Protein AF-A0A1J4JFB7-F1 (afdb_monomer_lite)

Secondary structure (DSSP, 8-state):
-HHHHHHHHHHHHHHHHHHHHHHHHHHB--TTHHHHHHHHHHHHHHHHTT--S-SEEEEEEEEE-TTS-EEEEEEEEEEEP-TT---TT-S-SEEEEEEEE-HHHHHHHHHHHHHHHHHHHHHHHHS-HHHHHHT--

Structure (mmCIF, N/CA/C/O backbone):
data_AF-A0A1J4JFB7-F1
#
_entry.id   AF-A0A1J4JFB7-F1
#
loop_
_atom_site.group_PDB
_atom_site.id
_atom_site.type_symbol
_atom_site.label_atom_id
_atom_site.label_alt_id
_atom_site.label_comp_id
_atom_site.label_asym_id
_atom_site.label_entity_id
_atom_site.label_seq_id
_atom_site.pdbx_PDB_ins_code
_atom_site.Cartn_x
_atom_site.Cartn_y
_atom_site.Cartn_z
_atom_site.occupancy
_atom_site.B_iso_or_equiv
_atom_site.auth_seq_id
_atom_site.auth_comp_id
_atom_site.auth_asym_id
_atom_site.auth_atom_id
_atom_site.pdbx_PDB_model_num
ATOM 1 N N . MET A 1 1 ? 25.199 -0.569 -35.879 1.00 47.50 1 MET A N 1
ATOM 2 C CA . MET A 1 1 ? 24.364 -1.615 -35.238 1.00 47.50 1 MET A CA 1
ATOM 3 C C . MET A 1 1 ? 23.831 -1.232 -33.850 1.00 47.50 1 MET A C 1
ATOM 5 O O . MET A 1 1 ? 23.011 -1.965 -33.319 1.00 47.50 1 MET A O 1
ATOM 9 N N . GLU A 1 2 ? 24.192 -0.082 -33.272 1.00 49.28 2 GLU A N 1
ATOM 10 C CA . GLU A 1 2 ? 23.709 0.344 -31.943 1.00 49.28 2 GLU A CA 1
ATOM 11 C C . GLU A 1 2 ? 22.257 0.880 -31.818 1.00 49.28 2 GLU A C 1
ATOM 13 O O . GLU A 1 2 ? 21.698 0.769 -30.723 1.00 49.28 2 GLU A O 1
ATOM 18 N N . PRO A 1 3 ? 21.575 1.429 -32.850 1.00 52.12 3 PRO A N 1
ATOM 19 C CA . PRO A 1 3 ? 20.267 2.067 -32.629 1.00 52.12 3 PRO A CA 1
ATOM 20 C C . PRO A 1 3 ? 19.099 1.076 -32.464 1.00 52.12 3 PRO A C 1
ATOM 22 O O . PRO A 1 3 ? 18.093 1.403 -31.835 1.00 52.12 3 PRO A O 1
ATOM 25 N N . LEU A 1 4 ? 19.226 -0.151 -32.982 1.00 44.19 4 LEU A N 1
ATOM 26 C CA . LEU A 1 4 ? 18.183 -1.186 -32.899 1.00 44.19 4 LEU A CA 1
ATOM 27 C C . LEU A 1 4 ? 18.070 -1.800 -31.494 1.00 44.19 4 LEU A C 1
ATOM 29 O O . LEU A 1 4 ? 16.965 -2.074 -31.025 1.00 44.19 4 LEU A O 1
ATOM 33 N N . VAL A 1 5 ? 19.197 -1.956 -30.792 1.00 48.53 5 VAL A N 1
ATOM 34 C CA . VAL A 1 5 ? 19.239 -2.551 -29.444 1.00 48.53 5 VAL A CA 1
ATOM 35 C C . VAL A 1 5 ? 18.669 -1.591 -28.393 1.00 48.53 5 VAL A C 1
ATOM 37 O O . VAL A 1 5 ? 17.898 -2.018 -27.529 1.00 48.53 5 VAL A O 1
ATOM 40 N N . LYS A 1 6 ? 18.952 -0.283 -28.515 1.00 46.47 6 L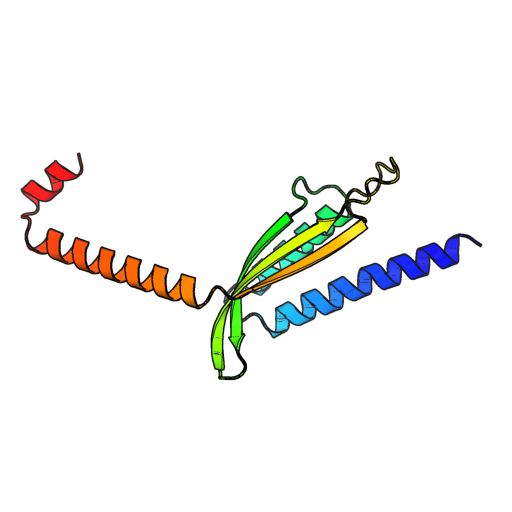YS A N 1
ATOM 41 C CA . LYS A 1 6 ? 18.358 0.761 -27.657 1.00 46.47 6 LYS A CA 1
ATOM 42 C C . LYS A 1 6 ? 16.829 0.801 -27.783 1.00 46.47 6 LYS A C 1
ATOM 44 O O . LYS A 1 6 ? 16.137 0.856 -26.769 1.00 46.47 6 LYS A O 1
ATOM 49 N N . ASN A 1 7 ? 16.301 0.672 -29.003 1.00 43.34 7 ASN A N 1
ATOM 50 C CA . ASN A 1 7 ? 14.858 0.679 -29.275 1.00 43.34 7 ASN A CA 1
ATOM 51 C C . ASN A 1 7 ? 14.116 -0.523 -28.656 1.00 43.34 7 ASN A C 1
ATOM 53 O O . ASN A 1 7 ? 12.994 -0.385 -28.164 1.00 43.34 7 ASN A O 1
ATOM 57 N N . LEU A 1 8 ? 14.743 -1.705 -28.638 1.00 41.88 8 LEU A N 1
ATOM 58 C CA . LEU A 1 8 ? 14.155 -2.902 -28.028 1.00 41.88 8 LEU A CA 1
ATOM 59 C C . LEU A 1 8 ? 14.102 -2.812 -26.494 1.00 41.88 8 LEU A C 1
ATOM 61 O O . LEU A 1 8 ? 13.100 -3.196 -25.890 1.00 41.88 8 LEU A O 1
ATOM 65 N N . HIS A 1 9 ? 15.158 -2.284 -25.867 1.00 46.28 9 HIS A N 1
ATOM 66 C CA . HIS A 1 9 ? 15.209 -2.079 -24.415 1.00 46.28 9 HIS A CA 1
ATOM 67 C C . HIS A 1 9 ? 14.188 -1.034 -23.947 1.00 46.28 9 HIS A C 1
ATOM 69 O O . HIS A 1 9 ? 13.483 -1.263 -22.964 1.00 46.28 9 HIS A O 1
ATOM 75 N N . GLN A 1 10 ? 14.033 0.067 -24.690 1.00 51.22 10 GLN A N 1
ATOM 76 C CA . GLN A 1 10 ? 13.023 1.089 -24.398 1.00 51.22 10 GLN A CA 1
ATOM 77 C C . GLN A 1 10 ? 11.591 0.545 -24.519 1.00 51.22 10 GLN A C 1
ATOM 79 O O . GLN A 1 10 ? 10.756 0.825 -23.659 1.00 51.22 10 GLN A O 1
ATOM 84 N N . LYS A 1 11 ? 11.309 -0.289 -25.533 1.00 48.03 11 LYS A N 1
ATOM 85 C CA . LYS A 1 11 ? 10.000 -0.948 -25.683 1.00 48.03 11 LYS A CA 1
ATOM 86 C C . LYS A 1 11 ? 9.685 -1.919 -24.542 1.00 48.03 11 LYS A C 1
ATOM 88 O O . LYS A 1 11 ? 8.549 -1.937 -24.077 1.00 48.03 11 LYS A O 1
ATOM 93 N N . LYS A 1 12 ? 10.664 -2.702 -24.069 1.00 45.88 12 LYS A N 1
ATOM 94 C CA . LYS A 1 12 ? 10.466 -3.653 -22.958 1.00 45.88 12 LYS A CA 1
ATOM 95 C C . LYS A 1 12 ? 10.264 -2.959 -21.608 1.00 45.88 12 LYS A C 1
ATOM 97 O O . LYS A 1 12 ? 9.378 -3.366 -20.865 1.00 45.88 12 LYS A O 1
ATOM 102 N N . LYS A 1 13 ? 11.024 -1.893 -21.320 1.00 50.84 13 LYS A N 1
ATOM 103 C CA . LYS A 1 13 ? 10.898 -1.110 -20.074 1.00 50.84 13 LYS A CA 1
ATOM 104 C C . LYS A 1 13 ? 9.494 -0.499 -19.935 1.00 50.84 13 LYS A C 1
ATOM 106 O O . LYS A 1 13 ? 8.870 -0.616 -18.889 1.00 50.84 13 LYS A O 1
ATOM 111 N N . LYS A 1 14 ? 8.957 0.032 -21.040 1.00 54.88 14 LYS A N 1
ATOM 112 C CA . LYS A 1 14 ? 7.615 0.635 -21.112 1.00 54.88 14 LYS A CA 1
ATOM 113 C C . LYS A 1 14 ? 6.468 -0.383 -20.995 1.00 54.88 14 LYS A C 1
ATOM 115 O O . LYS A 1 14 ? 5.376 -0.029 -20.571 1.00 54.88 14 LYS A O 1
ATOM 120 N N . PHE A 1 15 ? 6.697 -1.643 -21.371 1.00 48.00 15 PHE A N 1
ATOM 121 C CA . PHE A 1 15 ? 5.675 -2.698 -21.356 1.00 48.00 15 PHE A CA 1
ATOM 122 C C . PHE A 1 15 ? 5.313 -3.159 -19.936 1.00 48.00 15 PHE A C 1
ATOM 124 O O . PHE A 1 15 ? 4.150 -3.431 -19.653 1.00 48.00 15 PHE A O 1
ATOM 131 N N . TRP A 1 16 ? 6.294 -3.226 -19.031 1.00 54.62 16 TRP A N 1
ATOM 132 C CA . TRP A 1 16 ? 6.071 -3.725 -17.670 1.00 54.62 16 TRP A CA 1
ATOM 133 C C . TRP A 1 16 ? 5.318 -2.719 -16.791 1.00 54.62 16 TRP A C 1
ATOM 135 O O . TRP A 1 16 ? 4.395 -3.104 -16.079 1.00 54.62 16 TRP A O 1
ATOM 145 N N . GLU A 1 17 ? 5.638 -1.426 -16.912 1.00 59.19 17 GLU A N 1
ATOM 146 C CA . GLU A 1 17 ? 4.905 -0.354 -16.223 1.00 59.19 17 GLU A CA 1
ATOM 147 C C . GLU A 1 17 ? 3.429 -0.328 -16.610 1.00 59.19 17 GLU A C 1
ATOM 149 O O . GLU A 1 17 ? 2.569 -0.266 -15.737 1.00 59.19 17 GLU A O 1
ATOM 154 N N . ILE A 1 18 ? 3.127 -0.422 -17.909 1.00 67.12 18 ILE A N 1
ATOM 155 C CA . ILE A 1 18 ? 1.747 -0.380 -18.402 1.00 67.12 18 ILE A CA 1
ATOM 156 C C . ILE A 1 18 ? 0.947 -1.568 -17.855 1.00 67.12 18 ILE A C 1
ATOM 158 O O . ILE A 1 18 ? -0.184 -1.387 -17.410 1.00 67.12 18 ILE A O 1
ATOM 162 N N . ASN A 1 19 ? 1.540 -2.764 -17.819 1.00 75.75 19 ASN A N 1
ATOM 163 C CA . ASN A 1 19 ? 0.842 -3.964 -17.357 1.00 75.75 19 ASN A CA 1
ATOM 164 C C . ASN A 1 19 ? 0.656 -3.996 -15.837 1.00 75.75 19 ASN A C 1
ATOM 166 O O . ASN A 1 19 ? -0.418 -4.361 -15.365 1.00 75.75 19 ASN A O 1
ATOM 170 N N . PHE A 1 20 ? 1.669 -3.599 -15.067 1.00 81.44 20 PHE A N 1
ATOM 171 C CA . PHE A 1 20 ? 1.586 -3.609 -13.608 1.00 81.44 20 PHE A CA 1
ATOM 172 C C . PHE A 1 20 ? 0.662 -2.509 -13.073 1.00 81.44 20 PHE A C 1
ATOM 174 O O . PHE A 1 20 ? -0.193 -2.773 -12.230 1.00 81.44 20 PHE A O 1
ATOM 181 N N . ILE A 1 21 ? 0.765 -1.290 -13.609 1.00 85.12 21 ILE A N 1
ATOM 182 C CA . ILE A 1 21 ? -0.134 -0.193 -13.237 1.00 85.12 21 ILE A CA 1
ATOM 183 C C . ILE A 1 21 ? -1.577 -0.516 -13.635 1.00 85.12 21 ILE A C 1
ATOM 185 O O . ILE A 1 21 ? -2.489 -0.300 -12.839 1.00 85.12 21 ILE A O 1
ATOM 189 N N . SER A 1 22 ? -1.796 -1.089 -14.824 1.00 85.94 22 SER A N 1
ATOM 190 C CA . SER A 1 22 ? -3.133 -1.518 -15.249 1.00 85.94 22 SER A CA 1
ATOM 191 C C . SER A 1 22 ? -3.696 -2.627 -14.354 1.00 85.94 22 SER A C 1
ATOM 193 O O . SER A 1 22 ? -4.868 -2.575 -13.985 1.00 85.94 22 SER A O 1
ATOM 195 N N . PHE A 1 23 ? -2.868 -3.591 -13.941 1.00 86.19 23 PHE A N 1
ATOM 196 C CA . PHE A 1 23 ? -3.266 -4.604 -12.965 1.00 86.19 23 PHE A CA 1
ATOM 197 C C . PHE A 1 23 ? -3.732 -3.962 -11.651 1.00 86.19 23 PHE A C 1
ATOM 199 O O . PHE A 1 23 ? -4.837 -4.249 -11.192 1.00 86.19 23 PHE A O 1
ATOM 206 N N . LEU A 1 24 ? -2.952 -3.033 -11.089 1.00 87.06 24 LEU A N 1
ATOM 207 C CA . LEU A 1 24 ? -3.335 -2.329 -9.862 1.00 87.06 24 LEU A CA 1
ATOM 208 C C . LEU A 1 24 ? -4.627 -1.515 -10.039 1.00 87.06 24 LEU A C 1
ATOM 210 O O . LEU A 1 24 ? -5.493 -1.558 -9.173 1.00 87.06 24 LEU A O 1
ATOM 214 N N . GLN A 1 25 ? -4.831 -0.842 -11.175 1.00 87.88 25 GLN A N 1
ATOM 215 C CA . GLN A 1 25 ? -6.078 -0.101 -11.445 1.00 87.88 25 GLN A CA 1
ATOM 216 C C . GLN A 1 25 ? -7.338 -0.972 -11.363 1.00 87.88 25 GLN A C 1
ATOM 218 O O . GLN A 1 25 ? -8.400 -0.486 -10.949 1.00 87.88 25 GLN A O 1
ATOM 223 N N . ASN A 1 26 ?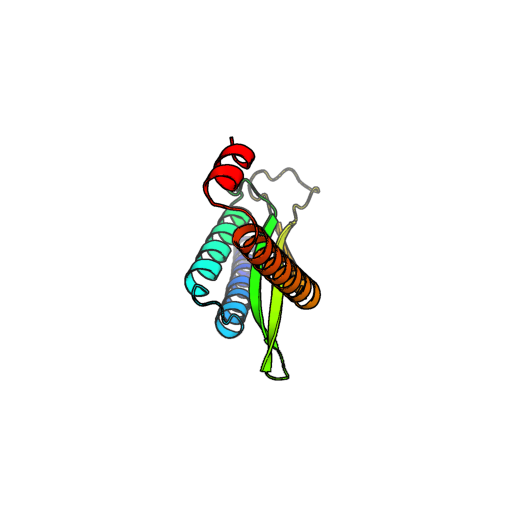 -7.208 -2.240 -11.757 1.00 87.44 26 ASN A N 1
ATOM 224 C CA . ASN A 1 26 ? -8.303 -3.202 -11.790 1.00 87.44 26 ASN A CA 1
ATOM 225 C C . ASN A 1 26 ? -8.535 -3.888 -10.441 1.00 87.44 26 ASN A C 1
ATOM 227 O O . ASN A 1 26 ? -9.671 -4.236 -10.135 1.00 87.44 26 ASN A O 1
ATOM 231 N N . VAL A 1 27 ? -7.475 -4.097 -9.657 1.00 87.25 27 VAL A N 1
ATOM 232 C CA . VAL A 1 27 ? -7.531 -4.901 -8.426 1.00 87.25 27 VAL A CA 1
ATOM 233 C C . VAL A 1 27 ? -7.723 -4.048 -7.169 1.00 87.25 27 VAL A C 1
ATOM 235 O O . VAL A 1 27 ? -8.352 -4.511 -6.218 1.00 87.25 27 VAL A O 1
ATOM 238 N N . LEU A 1 28 ? -7.226 -2.807 -7.158 1.00 90.31 28 LEU A N 1
ATOM 239 C CA . LEU A 1 28 ? -7.395 -1.904 -6.021 1.00 90.31 28 LEU A CA 1
ATOM 240 C C . LEU A 1 28 ? -8.849 -1.432 -5.898 1.00 90.31 28 LEU A C 1
ATOM 242 O O . LEU A 1 28 ? -9.458 -0.965 -6.870 1.00 90.31 28 LEU A O 1
ATOM 246 N N . ILE A 1 29 ? -9.372 -1.502 -4.675 1.00 92.31 29 ILE A N 1
ATOM 247 C CA . ILE A 1 29 ? -10.732 -1.058 -4.327 1.00 92.31 29 ILE A CA 1
ATOM 248 C C . ILE A 1 29 ? -10.746 0.214 -3.472 1.00 92.31 29 ILE A C 1
ATOM 250 O O . ILE A 1 29 ? -11.816 0.696 -3.103 1.00 92.31 29 ILE A O 1
ATOM 254 N N . ASP A 1 30 ? -9.574 0.785 -3.191 1.00 89.31 30 ASP A N 1
ATOM 255 C CA . ASP A 1 30 ? -9.425 2.047 -2.475 1.00 89.31 30 ASP A CA 1
ATOM 256 C C . ASP A 1 30 ? -10.224 3.178 -3.136 1.00 89.31 30 ASP A C 1
ATOM 258 O O . ASP A 1 30 ? -10.184 3.375 -4.357 1.00 89.31 30 ASP A O 1
ATOM 262 N N . LYS A 1 31 ? -10.898 3.986 -2.311 1.00 88.12 31 LYS A N 1
ATOM 263 C CA . LYS A 1 31 ? -11.655 5.161 -2.772 1.00 88.12 31 LYS A CA 1
ATOM 264 C C . LYS A 1 31 ? -10.781 6.113 -3.595 1.00 88.12 31 LYS A C 1
ATOM 266 O O . LYS A 1 31 ? -11.217 6.630 -4.622 1.00 88.12 31 LYS A O 1
ATOM 271 N N . ASP A 1 32 ? -9.527 6.268 -3.179 1.00 89.19 32 ASP A N 1
ATOM 272 C CA . ASP A 1 32 ? -8.555 7.172 -3.790 1.00 89.19 32 ASP A CA 1
ATOM 273 C C . ASP A 1 32 ? -7.568 6.440 -4.717 1.00 89.19 32 ASP A C 1
ATOM 275 O O . ASP A 1 32 ? -6.477 6.942 -4.994 1.00 89.19 32 ASP A O 1
ATOM 279 N N . LYS A 1 33 ? -7.939 5.263 -5.252 1.00 88.69 33 LYS A N 1
ATOM 280 C CA . LYS A 1 33 ? -7.041 4.429 -6.075 1.00 88.69 33 LYS A CA 1
ATOM 281 C C . LYS A 1 33 ? -6.353 5.184 -7.211 1.00 88.69 33 LYS A C 1
ATOM 283 O O . LYS A 1 33 ? -5.179 4.962 -7.482 1.00 88.69 33 LYS A O 1
ATOM 288 N N . ASN A 1 34 ? -7.052 6.117 -7.859 1.00 89.12 34 ASN A N 1
ATOM 289 C CA . ASN A 1 34 ? -6.486 6.894 -8.963 1.00 89.12 34 ASN A CA 1
ATOM 290 C C . ASN A 1 34 ? -5.330 7.787 -8.493 1.00 89.12 34 ASN A C 1
ATOM 292 O O . ASN A 1 34 ? -4.329 7.914 -9.193 1.00 89.12 34 ASN A O 1
ATOM 296 N N . TYR A 1 35 ? -5.455 8.370 -7.300 1.00 90.50 35 TYR A N 1
ATOM 297 C CA . TYR A 1 35 ? -4.410 9.181 -6.686 1.00 90.50 35 TYR A CA 1
ATOM 298 C C . TYR A 1 35 ? -3.216 8.319 -6.260 1.00 90.50 35 TYR A C 1
ATOM 300 O O . TYR A 1 35 ? -2.076 8.656 -6.580 1.00 90.50 35 TYR A O 1
ATOM 308 N N . ILE A 1 36 ? -3.476 7.167 -5.629 1.00 88.06 36 ILE A N 1
ATOM 309 C CA . ILE A 1 36 ? -2.443 6.190 -5.242 1.00 88.06 36 ILE A CA 1
ATOM 310 C C . ILE A 1 36 ? -1.621 5.773 -6.469 1.00 88.06 36 ILE A C 1
ATOM 312 O O . ILE A 1 36 ? -0.395 5.862 -6.475 1.00 88.06 36 ILE A O 1
ATOM 316 N N . ILE A 1 37 ? -2.302 5.396 -7.550 1.00 89.19 37 ILE A N 1
ATOM 317 C CA . ILE A 1 37 ? -1.674 4.919 -8.784 1.00 89.19 37 ILE A CA 1
ATOM 318 C C . ILE A 1 37 ? -0.918 6.033 -9.511 1.00 89.19 37 ILE A C 1
ATOM 320 O O . ILE A 1 37 ? 0.161 5.797 -10.064 1.00 89.19 37 ILE A O 1
ATOM 324 N N . HIS A 1 38 ? -1.453 7.254 -9.507 1.00 89.62 38 HIS A N 1
ATOM 325 C CA . HIS A 1 38 ? -0.766 8.410 -10.069 1.00 89.62 38 HIS A CA 1
ATOM 326 C C . HIS A 1 38 ? 0.548 8.694 -9.333 1.00 89.62 38 HIS A C 1
ATOM 328 O O . HIS A 1 38 ? 1.594 8.828 -9.971 1.00 89.62 38 HIS A O 1
ATOM 334 N N . ASN A 1 39 ? 0.515 8.702 -7.999 1.00 88.88 39 ASN A N 1
ATOM 335 C CA . ASN A 1 39 ? 1.706 8.897 -7.176 1.00 88.88 39 ASN A CA 1
ATOM 336 C C . ASN A 1 39 ? 2.731 7.784 -7.388 1.00 88.88 39 ASN A C 1
ATOM 338 O O . ASN A 1 39 ? 3.915 8.071 -7.559 1.00 88.88 39 ASN A O 1
ATOM 342 N N . LEU A 1 40 ? 2.274 6.533 -7.458 1.00 87.94 40 LEU A N 1
ATOM 343 C CA . LEU A 1 40 ? 3.124 5.388 -7.759 1.00 87.94 40 LEU A CA 1
ATOM 344 C C . LEU A 1 40 ? 3.833 5.554 -9.107 1.00 87.94 40 LEU A C 1
ATOM 346 O O . LEU A 1 40 ? 5.042 5.369 -9.207 1.00 87.94 40 LEU A O 1
ATOM 350 N N . SER A 1 41 ? 3.091 5.969 -10.136 1.00 87.19 41 SER A N 1
ATOM 351 C CA . SER A 1 41 ? 3.629 6.197 -11.481 1.00 87.19 41 SER A CA 1
ATOM 352 C C . SER A 1 41 ? 4.674 7.317 -11.496 1.00 87.19 41 SER A C 1
ATOM 354 O O . SER A 1 41 ? 5.707 7.195 -12.154 1.00 87.19 41 SER A O 1
ATOM 356 N N . ILE A 1 42 ? 4.431 8.402 -10.752 1.00 88.31 42 ILE A N 1
ATOM 357 C CA . ILE A 1 42 ? 5.395 9.497 -10.592 1.00 88.31 42 ILE A CA 1
ATOM 358 C C . ILE A 1 42 ? 6.668 8.999 -9.907 1.00 88.31 42 ILE A C 1
ATOM 360 O O . ILE A 1 42 ? 7.764 9.314 -10.367 1.00 88.31 42 ILE A O 1
ATOM 364 N N . GLU A 1 43 ? 6.547 8.235 -8.823 1.00 86.12 43 GLU A N 1
ATOM 365 C CA . GLU A 1 43 ? 7.706 7.747 -8.073 1.00 86.12 43 GLU A CA 1
ATOM 366 C C . GLU A 1 43 ? 8.522 6.732 -8.873 1.00 86.12 43 GLU A C 1
ATOM 368 O O . GLU A 1 43 ? 9.740 6.880 -8.951 1.00 86.12 43 GLU A O 1
ATOM 373 N N . ILE A 1 44 ? 7.881 5.781 -9.562 1.00 83.88 44 ILE A N 1
ATOM 374 C CA . ILE A 1 44 ? 8.582 4.864 -10.473 1.00 83.88 44 ILE A CA 1
ATOM 375 C C . ILE A 1 44 ? 9.338 5.663 -11.539 1.00 83.88 44 ILE A C 1
ATOM 377 O O . ILE A 1 44 ? 10.521 5.412 -11.767 1.00 83.88 44 ILE A O 1
ATOM 381 N N . LYS A 1 45 ? 8.702 6.672 -12.147 1.00 84.25 45 LYS A N 1
ATOM 382 C CA . LYS A 1 45 ? 9.353 7.515 -13.154 1.00 84.25 45 LYS A CA 1
ATOM 383 C C . LYS A 1 45 ? 10.565 8.255 -12.583 1.00 84.25 45 LYS A C 1
ATOM 385 O O . LYS A 1 45 ? 11.638 8.201 -13.171 1.00 84.25 45 LYS A O 1
ATOM 390 N N . LYS A 1 46 ? 10.440 8.872 -11.403 1.00 84.88 46 LYS A N 1
ATOM 391 C CA . LYS A 1 46 ? 11.574 9.521 -10.721 1.00 84.88 46 LYS A CA 1
ATOM 392 C C . LYS A 1 46 ? 12.696 8.532 -10.399 1.00 84.88 46 LYS A C 1
ATOM 394 O O . LYS A 1 46 ? 13.865 8.895 -10.483 1.00 84.88 46 LYS A O 1
ATOM 399 N N . MET A 1 47 ? 12.368 7.299 -10.007 1.00 81.88 47 MET A N 1
ATOM 400 C CA . MET A 1 47 ? 13.363 6.251 -9.751 1.00 81.88 47 MET A CA 1
ATOM 401 C C . MET A 1 47 ? 14.090 5.851 -11.037 1.00 81.88 47 MET A C 1
ATOM 403 O O . MET A 1 47 ? 15.308 5.688 -11.022 1.00 81.88 47 MET A O 1
ATOM 407 N N . GLN A 1 48 ? 13.367 5.741 -12.154 1.00 78.62 48 GLN A N 1
ATOM 408 C CA . GLN A 1 48 ? 13.949 5.449 -13.464 1.00 78.62 48 GLN A CA 1
ATOM 409 C C . GLN A 1 48 ? 14.838 6.569 -13.983 1.00 78.62 48 GLN A C 1
ATOM 411 O O . GLN A 1 48 ? 15.899 6.271 -14.519 1.00 78.62 48 GLN A O 1
ATOM 416 N N . ASP A 1 49 ? 14.401 7.816 -13.819 1.00 79.25 49 ASP A N 1
ATOM 417 C CA . ASP A 1 49 ? 15.121 9.011 -14.259 1.00 79.25 49 ASP A CA 1
ATOM 418 C C . ASP A 1 49 ? 16.272 9.370 -13.294 1.00 79.25 49 ASP A C 1
ATOM 420 O O . ASP A 1 49 ? 17.021 10.314 -13.530 1.00 79.25 49 ASP A O 1
ATOM 424 N N . GLY A 1 50 ? 16.413 8.637 -12.181 1.00 74.31 50 GLY A N 1
ATOM 425 C CA . GLY A 1 50 ? 17.434 8.871 -11.158 1.00 74.31 50 GLY A CA 1
ATOM 426 C C . GLY A 1 50 ? 17.228 10.142 -10.330 1.00 74.31 50 GLY A C 1
ATOM 427 O O . GLY A 1 50 ? 18.098 10.505 -9.546 1.00 74.31 50 GLY A O 1
ATOM 428 N N . THR A 1 51 ? 16.080 10.807 -10.467 1.00 79.31 51 THR A N 1
ATOM 429 C CA . THR A 1 51 ? 15.728 12.033 -9.734 1.00 79.31 51 THR A CA 1
ATOM 430 C C . THR A 1 51 ? 15.035 11.751 -8.402 1.00 79.31 51 THR A C 1
ATOM 432 O O . THR A 1 51 ? 14.688 12.681 -7.675 1.00 79.31 51 THR A O 1
ATOM 435 N N . SER A 1 52 ? 14.746 10.484 -8.095 1.00 78.12 52 SER A N 1
ATOM 436 C CA . SER A 1 52 ? 14.174 10.109 -6.807 1.00 78.12 52 SER A CA 1
ATOM 437 C C . SER A 1 52 ? 15.244 10.085 -5.720 1.00 78.12 52 SER A C 1
ATOM 439 O O . SER A 1 52 ? 16.244 9.379 -5.829 1.00 78.12 52 SER A O 1
ATOM 441 N N . ASN A 1 53 ? 14.964 10.760 -4.606 1.00 71.81 53 ASN A N 1
ATOM 442 C CA . ASN A 1 53 ? 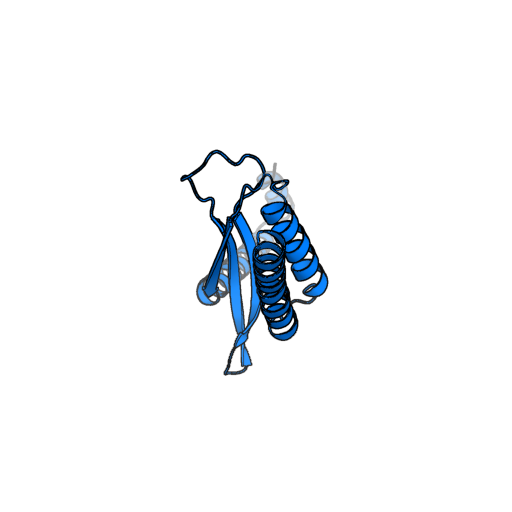15.764 10.656 -3.383 1.00 71.81 53 ASN A CA 1
ATOM 443 C C . ASN A 1 53 ? 15.523 9.329 -2.638 1.00 71.81 53 ASN A C 1
ATOM 445 O O . ASN A 1 53 ? 16.182 9.047 -1.640 1.00 71.81 53 ASN A O 1
ATOM 449 N N . LYS A 1 54 ? 14.549 8.528 -3.089 1.00 77.12 54 LYS A N 1
ATOM 450 C CA . LYS A 1 54 ? 14.155 7.254 -2.488 1.00 77.12 54 LYS A CA 1
ATOM 451 C C . LYS A 1 54 ? 14.241 6.147 -3.526 1.00 77.12 54 LYS A C 1
ATOM 453 O O . LYS A 1 54 ? 13.666 6.240 -4.605 1.00 77.12 54 LYS A O 1
ATOM 458 N N . ILE A 1 55 ? 14.923 5.072 -3.164 1.00 79.06 55 ILE A N 1
ATOM 459 C CA . ILE A 1 55 ? 15.025 3.864 -3.990 1.00 79.06 55 ILE A CA 1
ATOM 460 C C . ILE A 1 55 ? 13.844 2.915 -3.711 1.00 79.06 55 ILE A C 1
ATOM 462 O O . ILE A 1 55 ? 13.543 2.036 -4.507 1.00 79.06 55 ILE A O 1
ATOM 466 N N . LYS A 1 56 ? 13.129 3.135 -2.604 1.00 86.62 56 LYS A N 1
ATOM 467 C CA . LYS A 1 56 ? 12.002 2.325 -2.152 1.00 86.62 56 LYS A CA 1
ATOM 468 C C . LYS A 1 56 ? 10.753 3.186 -1.987 1.00 86.62 56 LYS A C 1
ATOM 470 O O . LYS A 1 56 ? 10.818 4.269 -1.401 1.00 86.62 56 LYS A O 1
ATOM 475 N N . HIS A 1 57 ? 9.624 2.691 -2.476 1.00 88.19 57 HIS A N 1
ATOM 476 C CA . HIS A 1 57 ? 8.298 3.265 -2.286 1.00 88.19 57 HIS A CA 1
ATOM 477 C C . HIS A 1 57 ? 7.397 2.225 -1.625 1.00 88.19 57 HIS A C 1
ATOM 479 O O . HIS A 1 57 ? 7.374 1.073 -2.049 1.00 88.19 57 HIS A O 1
ATOM 485 N N . LEU A 1 58 ? 6.683 2.634 -0.580 1.00 90.44 58 LEU A N 1
ATOM 486 C CA . LEU A 1 58 ? 5.776 1.796 0.197 1.00 90.44 58 LEU A CA 1
ATOM 487 C C . LEU A 1 58 ? 4.382 2.412 0.127 1.00 90.44 58 LEU A C 1
ATOM 489 O O . LEU A 1 58 ? 4.241 3.613 0.358 1.00 90.44 58 LEU A O 1
ATOM 493 N N . MET A 1 59 ? 3.374 1.589 -0.133 1.00 90.25 59 MET A N 1
ATOM 494 C CA . MET A 1 59 ? 1.972 1.973 -0.028 1.00 90.25 59 MET A CA 1
ATOM 495 C C . MET A 1 59 ? 1.159 0.848 0.608 1.00 90.25 59 MET A C 1
ATOM 497 O O . MET A 1 59 ? 1.430 -0.326 0.364 1.00 90.25 59 MET A O 1
ATOM 501 N N . ALA A 1 60 ? 0.166 1.213 1.412 1.00 91.19 60 ALA A N 1
ATOM 502 C CA . ALA A 1 60 ? -0.877 0.301 1.860 1.00 91.19 60 ALA A CA 1
ATOM 503 C C . ALA A 1 60 ? -2.094 0.463 0.942 1.00 91.19 60 ALA A C 1
ATOM 505 O O . ALA A 1 60 ? -2.361 1.569 0.469 1.00 91.19 60 ALA A O 1
ATOM 506 N N . SER A 1 61 ? -2.793 -0.631 0.667 1.00 92.25 61 SER A N 1
ATOM 507 C CA . SER A 1 61 ? -3.975 -0.641 -0.193 1.00 92.25 61 SER A CA 1
ATOM 508 C C . SER A 1 61 ? -4.901 -1.783 0.197 1.00 92.25 61 SER A C 1
ATOM 510 O O . SER A 1 61 ? -4.487 -2.727 0.874 1.00 92.25 61 SER A O 1
ATOM 512 N N . THR A 1 62 ? -6.131 -1.746 -0.299 1.00 92.31 62 THR A N 1
ATOM 513 C CA . THR A 1 62 ? -7.086 -2.839 -0.121 1.00 92.31 62 THR A CA 1
ATOM 514 C C . THR A 1 62 ? -7.425 -3.467 -1.467 1.00 92.31 62 THR A C 1
ATOM 516 O O . THR A 1 62 ? -7.609 -2.781 -2.478 1.00 92.31 62 THR A O 1
ATOM 519 N N . ILE A 1 63 ? -7.525 -4.795 -1.482 1.00 92.19 63 ILE A N 1
ATOM 520 C CA . ILE A 1 63 ? -7.944 -5.576 -2.648 1.00 92.19 63 ILE A CA 1
ATOM 521 C C . ILE A 1 63 ? -9.079 -6.525 -2.277 1.00 92.19 63 ILE A C 1
ATOM 523 O O . ILE A 1 63 ? -9.252 -6.893 -1.114 1.00 92.19 63 ILE A O 1
ATOM 527 N N . LEU A 1 64 ? -9.847 -6.944 -3.281 1.00 88.81 64 LEU A N 1
ATOM 528 C CA . LEU A 1 64 ? -10.865 -7.973 -3.109 1.00 88.81 64 LEU A CA 1
ATOM 529 C C . LEU A 1 64 ? -10.257 -9.357 -3.374 1.00 88.81 64 LEU A C 1
ATOM 531 O O . LEU A 1 64 ? -9.832 -9.652 -4.491 1.00 88.81 64 LEU A O 1
ATOM 535 N N . GLY A 1 65 ? -10.217 -10.203 -2.346 1.00 79.94 65 GLY A N 1
ATOM 536 C CA . GLY A 1 65 ? -9.751 -11.583 -2.449 1.00 79.94 65 GLY A CA 1
ATOM 537 C C . GLY A 1 65 ? -10.732 -12.497 -3.195 1.00 79.94 65 GLY A C 1
ATOM 538 O O . GLY A 1 65 ? -11.888 -12.151 -3.444 1.00 79.94 65 GLY A O 1
ATOM 539 N N . THR A 1 66 ? -10.292 -13.719 -3.506 1.00 79.00 66 THR A N 1
ATOM 540 C CA . THR A 1 66 ? -11.058 -14.717 -4.286 1.00 79.00 66 THR A CA 1
ATOM 541 C C . THR A 1 66 ? -12.396 -15.116 -3.660 1.00 79.00 66 THR A C 1
ATOM 543 O O . THR A 1 66 ? -13.317 -15.500 -4.375 1.00 79.00 66 THR A O 1
ATOM 546 N N . ASN A 1 67 ? -12.536 -14.962 -2.343 1.00 83.31 67 ASN A N 1
ATOM 547 C CA . ASN A 1 67 ? -13.765 -15.248 -1.603 1.00 83.31 67 ASN A CA 1
ATOM 548 C C . ASN A 1 67 ? -14.573 -13.981 -1.278 1.00 83.31 67 ASN A C 1
ATOM 550 O O . ASN A 1 67 ? -15.310 -13.976 -0.298 1.00 83.31 67 ASN A O 1
ATOM 554 N N . SER A 1 68 ? -14.396 -12.889 -2.029 1.00 82.44 68 SER A N 1
ATOM 555 C CA . SER A 1 68 ? -14.992 -11.572 -1.731 1.00 82.44 68 SER A CA 1
ATOM 556 C C . SER A 1 68 ? -14.632 -11.009 -0.348 1.00 82.44 68 SER A C 1
ATOM 558 O O . SER A 1 68 ? -15.309 -10.119 0.159 1.00 82.44 68 SER A O 1
ATOM 560 N N . HIS A 1 69 ? -13.564 -11.520 0.267 1.00 86.62 69 HIS A N 1
ATOM 561 C CA . HIS A 1 69 ? -13.040 -10.978 1.513 1.00 86.62 69 HIS A CA 1
ATOM 562 C C . HIS A 1 69 ? -12.110 -9.811 1.199 1.00 86.62 69 HIS A C 1
ATOM 564 O O . HIS A 1 69 ? -11.335 -9.869 0.241 1.00 86.62 69 HIS A O 1
ATOM 570 N N . LEU A 1 70 ? -12.202 -8.757 2.006 1.00 89.50 70 LEU A N 1
ATOM 571 C CA . LEU A 1 70 ? -11.275 -7.636 1.941 1.00 89.50 70 LEU A CA 1
ATOM 572 C C . LEU A 1 70 ? -9.904 -8.112 2.413 1.00 89.50 70 LEU A C 1
ATOM 574 O O . LEU A 1 70 ? -9.786 -8.691 3.491 1.00 89.50 70 LEU A O 1
ATOM 578 N N . MET A 1 71 ? -8.892 -7.874 1.589 1.00 92.44 71 MET A N 1
ATOM 579 C CA . MET A 1 71 ? -7.502 -8.092 1.950 1.00 92.44 71 MET A CA 1
ATOM 580 C C . MET A 1 71 ? -6.795 -6.752 2.037 1.00 92.44 71 MET A C 1
ATOM 582 O O . MET A 1 71 ? -6.875 -5.939 1.112 1.00 92.44 71 MET A O 1
ATOM 586 N N . TYR A 1 72 ? -6.060 -6.558 3.120 1.00 92.62 72 TYR A N 1
ATOM 587 C CA . TYR A 1 72 ? -5.222 -5.388 3.324 1.00 92.62 72 TYR A CA 1
ATOM 588 C C . TYR A 1 72 ? -3.810 -5.762 2.926 1.00 92.62 72 TYR A C 1
ATOM 590 O O . TYR A 1 72 ? -3.241 -6.710 3.457 1.00 92.62 72 TYR A O 1
ATOM 598 N N . ILE A 1 73 ? -3.262 -5.055 1.946 1.00 92.50 73 ILE A N 1
ATOM 599 C CA . ILE A 1 73 ? -1.948 -5.356 1.399 1.00 92.50 73 ILE A CA 1
ATOM 600 C C . ILE A 1 73 ? -0.997 -4.188 1.605 1.00 92.50 73 ILE A C 1
ATOM 602 O O . ILE A 1 73 ? -1.352 -3.021 1.440 1.00 92.50 73 ILE A O 1
ATOM 606 N N . SER A 1 74 ? 0.253 -4.527 1.882 1.00 93.56 74 SER A N 1
ATOM 607 C CA . SER A 1 74 ? 1.378 -3.615 1.763 1.00 93.56 74 SER A CA 1
ATOM 608 C C . SER A 1 74 ? 2.129 -3.921 0.482 1.00 93.56 74 SER A C 1
ATOM 610 O O . SER A 1 74 ? 2.567 -5.049 0.245 1.00 93.56 74 SER A O 1
ATOM 612 N N . LEU A 1 75 ? 2.261 -2.905 -0.361 1.00 91.50 75 LEU A N 1
ATOM 613 C CA . LEU A 1 75 ? 2.977 -2.972 -1.618 1.00 91.50 75 LEU A CA 1
ATOM 614 C C . LEU A 1 75 ? 4.243 -2.133 -1.517 1.00 91.50 75 LEU A C 1
ATOM 616 O O . LEU A 1 75 ? 4.213 -0.926 -1.278 1.00 91.50 75 LEU A O 1
ATOM 620 N N . THR A 1 76 ? 5.372 -2.792 -1.729 1.00 91.31 76 THR A N 1
ATOM 621 C CA . THR A 1 76 ? 6.683 -2.163 -1.812 1.00 91.31 76 THR A CA 1
ATOM 622 C C . THR A 1 76 ? 7.205 -2.267 -3.234 1.00 91.31 76 THR A C 1
ATOM 624 O O . THR A 1 76 ? 7.277 -3.361 -3.788 1.00 91.31 76 THR A O 1
ATOM 627 N N . ILE A 1 77 ? 7.632 -1.140 -3.797 1.00 89.00 77 ILE A N 1
ATOM 628 C CA . ILE A 1 77 ? 8.449 -1.101 -5.010 1.00 89.00 77 ILE A CA 1
ATOM 629 C C . ILE A 1 77 ? 9.855 -0.684 -4.623 1.00 89.00 77 ILE A C 1
ATOM 631 O O . ILE A 1 77 ? 10.047 0.365 -4.008 1.00 89.00 77 ILE A O 1
ATOM 635 N N . GLU A 1 78 ? 10.836 -1.488 -5.003 1.00 88.38 78 GLU A N 1
ATOM 636 C CA . GLU A 1 78 ? 12.244 -1.218 -4.746 1.00 88.38 78 GLU A CA 1
ATOM 637 C C . GLU A 1 78 ? 13.020 -1.187 -6.059 1.00 88.38 78 GLU A C 1
ATOM 639 O O . GLU A 1 78 ? 13.024 -2.142 -6.832 1.00 88.38 78 GLU A O 1
ATOM 644 N N . GLY A 1 79 ? 13.677 -0.065 -6.327 1.00 83.56 79 GLY A N 1
ATOM 645 C CA . GLY A 1 79 ? 14.652 0.048 -7.393 1.00 83.56 79 GLY A CA 1
ATOM 646 C C . GLY A 1 79 ? 15.950 -0.651 -7.004 1.00 83.56 79 GLY A C 1
ATOM 647 O O . GLY A 1 79 ? 16.497 -0.427 -5.936 1.00 83.56 79 GLY A O 1
ATOM 648 N N . LEU A 1 80 ? 16.492 -1.480 -7.878 1.00 80.19 80 LEU A N 1
ATOM 649 C CA . LEU A 1 80 ? 17.802 -2.082 -7.687 1.00 80.19 80 LEU A CA 1
ATOM 650 C C . LEU A 1 80 ? 18.818 -1.346 -8.557 1.00 80.19 80 LEU A C 1
ATOM 652 O O . LEU A 1 80 ? 18.606 -1.123 -9.760 1.00 80.19 80 LEU A O 1
ATOM 656 N N . LYS A 1 81 ? 19.918 -0.954 -7.915 1.00 76.81 81 LYS A N 1
ATOM 657 C CA . LYS A 1 81 ? 21.101 -0.426 -8.584 1.00 76.81 81 LYS A CA 1
ATOM 658 C C . LYS A 1 81 ? 21.983 -1.594 -9.001 1.00 76.81 81 LYS A C 1
ATOM 660 O O . LYS A 1 81 ? 22.022 -2.619 -8.330 1.00 76.81 81 LYS A O 1
ATOM 665 N N . ASP A 1 82 ? 22.662 -1.440 -10.124 1.00 67.50 82 ASP A N 1
ATOM 666 C CA . ASP A 1 82 ? 23.681 -2.389 -10.556 1.00 67.50 82 ASP A CA 1
ATOM 667 C C . ASP A 1 82 ? 25.034 -1.774 -10.213 1.00 67.50 82 ASP A C 1
ATOM 669 O O . ASP A 1 82 ? 25.487 -0.859 -10.904 1.00 67.50 82 ASP A O 1
ATOM 673 N N . ASP A 1 83 ? 25.637 -2.255 -9.127 1.00 61.78 83 ASP A N 1
ATOM 674 C CA . ASP A 1 83 ? 26.893 -1.749 -8.554 1.00 61.78 83 ASP A CA 1
ATOM 675 C C . ASP A 1 83 ? 28.119 -1.992 -9.464 1.00 61.78 83 ASP A C 1
ATOM 677 O O . ASP A 1 83 ? 29.250 -1.682 -9.101 1.00 61.78 83 ASP A O 1
ATOM 681 N N . GLY A 1 84 ? 27.923 -2.561 -10.660 1.00 59.25 84 GLY A N 1
ATOM 682 C CA . GLY A 1 84 ? 29.005 -3.012 -11.529 1.00 59.25 84 GLY A CA 1
ATOM 683 C C . GLY A 1 84 ? 29.667 -1.961 -12.426 1.00 59.25 84 GLY A C 1
ATOM 684 O O . GLY A 1 84 ? 30.726 -2.267 -12.975 1.00 59.25 84 GLY A O 1
ATOM 685 N N . ARG A 1 85 ? 29.087 -0.768 -12.647 1.00 55.34 85 ARG A N 1
ATOM 686 C CA . ARG A 1 85 ? 29.691 0.298 -13.486 1.00 55.34 85 ARG A CA 1
ATOM 687 C C . ARG A 1 85 ? 29.211 1.692 -13.076 1.00 55.34 85 ARG A C 1
ATOM 689 O O . ARG A 1 85 ? 28.002 1.905 -13.015 1.00 55.34 85 ARG A O 1
ATOM 696 N N . ASP A 1 86 ? 30.155 2.625 -12.919 1.00 53.09 86 ASP A N 1
ATOM 697 C CA . ASP A 1 86 ? 29.996 4.071 -12.650 1.00 53.09 86 ASP A CA 1
ATOM 698 C C . ASP A 1 86 ? 29.278 4.856 -13.777 1.00 53.09 86 ASP A C 1
ATOM 700 O O . ASP A 1 86 ? 29.671 5.962 -14.148 1.00 53.09 86 ASP A O 1
ATOM 704 N N . ASP A 1 87 ? 28.210 4.313 -14.364 1.00 54.38 87 ASP A N 1
ATOM 705 C CA . ASP A 1 87 ? 27.344 5.090 -15.247 1.00 54.38 87 ASP A CA 1
ATOM 706 C C . ASP A 1 87 ? 26.374 5.906 -14.386 1.00 54.38 87 ASP A C 1
ATOM 708 O O . ASP A 1 87 ? 25.277 5.476 -14.029 1.00 54.38 87 ASP A O 1
ATOM 712 N N . ILE A 1 88 ? 26.796 7.134 -14.085 1.00 56.00 88 ILE A N 1
ATOM 713 C CA . ILE A 1 88 ? 26.104 8.166 -13.288 1.00 56.00 88 ILE A CA 1
ATOM 714 C C . ILE A 1 88 ? 24.703 8.516 -13.856 1.00 56.00 88 ILE A C 1
ATOM 716 O O . ILE A 1 88 ? 23.929 9.247 -13.245 1.00 56.00 88 ILE A O 1
ATOM 720 N N . THR A 1 89 ? 24.340 7.992 -15.029 1.00 57.06 89 THR A N 1
ATOM 721 C CA . THR A 1 89 ? 23.168 8.419 -15.803 1.00 57.06 89 THR A CA 1
ATOM 722 C C . THR A 1 89 ? 21.878 7.641 -15.533 1.00 57.06 89 THR A C 1
ATOM 724 O O . THR A 1 89 ? 20.822 8.127 -15.921 1.00 57.06 89 THR A O 1
ATOM 727 N N . ASN A 1 90 ? 21.907 6.480 -14.863 1.00 56.72 90 ASN A N 1
ATOM 728 C CA . ASN A 1 90 ? 20.686 5.774 -14.438 1.00 56.72 90 ASN A CA 1
ATOM 729 C C . ASN A 1 90 ? 20.891 5.069 -13.095 1.00 56.72 90 ASN A C 1
ATOM 731 O O . ASN A 1 90 ? 21.534 4.022 -13.024 1.00 56.72 90 ASN A O 1
ATOM 735 N N . LEU A 1 91 ? 20.292 5.624 -12.038 1.00 64.19 91 LEU A N 1
ATOM 736 C CA . LEU A 1 91 ? 20.433 5.102 -10.679 1.00 64.19 91 LEU A CA 1
ATOM 737 C C . LEU A 1 91 ? 19.772 3.727 -10.498 1.00 64.19 91 LEU A C 1
ATOM 739 O O . LEU A 1 91 ? 20.278 2.933 -9.719 1.00 64.19 91 LEU A O 1
ATOM 743 N N . VAL A 1 92 ? 18.659 3.444 -11.184 1.00 68.12 92 VAL A N 1
ATOM 744 C CA . VAL A 1 92 ? 17.888 2.198 -11.029 1.00 68.12 92 VAL A CA 1
ATOM 745 C C . VAL A 1 92 ? 17.811 1.453 -12.361 1.00 68.12 92 VAL A C 1
ATOM 747 O O . VAL A 1 92 ? 17.270 1.972 -13.343 1.00 68.12 92 VAL A O 1
ATOM 750 N N . LYS A 1 93 ? 18.329 0.218 -12.401 1.00 71.06 93 LYS A N 1
ATOM 751 C CA . LYS A 1 93 ? 18.323 -0.626 -13.613 1.00 71.06 93 LYS A CA 1
ATOM 752 C C . LYS A 1 93 ? 17.198 -1.657 -13.624 1.00 71.06 93 LYS A C 1
ATOM 754 O O . LYS A 1 93 ? 16.709 -2.005 -14.698 1.00 71.06 93 LYS A O 1
ATOM 759 N N . SER A 1 94 ? 16.756 -2.107 -12.455 1.00 75.25 94 SER A N 1
ATOM 760 C CA . SER A 1 94 ? 15.663 -3.072 -12.302 1.00 75.25 94 SER A CA 1
ATOM 761 C C . SER A 1 94 ? 14.770 -2.709 -11.123 1.00 75.25 94 SER A C 1
ATOM 763 O O . SER A 1 94 ? 15.172 -1.938 -10.261 1.00 75.25 94 SER A O 1
ATOM 765 N N . PHE A 1 95 ? 13.560 -3.263 -11.084 1.00 80.31 95 PHE A N 1
ATOM 766 C CA . PHE A 1 95 ? 12.609 -3.059 -9.995 1.00 80.31 95 PHE A CA 1
ATOM 767 C C . PHE A 1 95 ? 12.216 -4.403 -9.393 1.00 80.31 95 PHE A C 1
ATOM 769 O O . PHE A 1 95 ? 12.036 -5.377 -10.125 1.00 80.31 95 PHE A O 1
ATOM 776 N N . SER A 1 96 ? 12.063 -4.437 -8.075 1.00 85.25 96 SER A N 1
ATOM 777 C CA . SER A 1 96 ? 11.371 -5.493 -7.350 1.00 85.25 96 SER A CA 1
ATOM 778 C C . SER A 1 96 ? 10.012 -4.962 -6.892 1.00 85.25 96 SER A C 1
ATOM 780 O O . SER A 1 96 ? 9.862 -3.778 -6.573 1.00 85.25 96 SER A O 1
ATOM 782 N N . VAL A 1 97 ? 9.011 -5.838 -6.903 1.00 87.62 97 VAL A N 1
ATOM 783 C CA . VAL A 1 97 ? 7.695 -5.573 -6.325 1.00 87.62 97 VAL A CA 1
ATOM 784 C C . VAL A 1 97 ? 7.462 -6.630 -5.263 1.00 87.62 97 VAL A C 1
ATOM 786 O O . VAL A 1 97 ? 7.548 -7.824 -5.546 1.00 87.62 97 VAL A O 1
ATOM 789 N N . ILE A 1 98 ? 7.163 -6.186 -4.050 1.00 89.94 98 ILE A N 1
ATOM 790 C CA . ILE A 1 98 ? 6.869 -7.042 -2.907 1.00 89.94 98 ILE A CA 1
ATOM 791 C C . ILE A 1 98 ? 5.446 -6.719 -2.470 1.00 89.94 98 ILE A C 1
ATOM 793 O O . ILE A 1 98 ? 5.124 -5.556 -2.230 1.00 89.94 98 ILE A O 1
ATOM 797 N N . ILE A 1 99 ? 4.601 -7.743 -2.390 1.00 90.38 99 ILE A N 1
ATOM 798 C CA . ILE A 1 99 ? 3.221 -7.639 -1.916 1.00 90.38 99 ILE A CA 1
ATOM 799 C C . ILE A 1 99 ? 3.117 -8.507 -0.669 1.00 90.38 99 ILE A C 1
ATOM 801 O O . ILE A 1 99 ? 3.445 -9.691 -0.715 1.00 90.38 99 ILE A O 1
ATOM 805 N N . ILE A 1 100 ? 2.698 -7.903 0.435 1.00 92.94 100 ILE A N 1
ATOM 806 C CA . ILE A 1 100 ? 2.557 -8.555 1.734 1.00 92.94 100 ILE A CA 1
ATOM 807 C C . ILE A 1 100 ? 1.093 -8.445 2.140 1.00 92.94 100 ILE A C 1
ATOM 809 O O . ILE A 1 100 ? 0.540 -7.348 2.127 1.00 92.94 100 ILE A O 1
ATOM 813 N N . ASP A 1 101 ? 0.480 -9.572 2.488 1.00 92.25 101 ASP A N 1
ATOM 814 C CA . ASP A 1 101 ? -0.827 -9.592 3.142 1.00 92.25 101 ASP A CA 1
ATOM 815 C C . ASP A 1 101 ? -0.658 -9.143 4.599 1.00 92.25 101 ASP A C 1
ATOM 817 O O . ASP A 1 101 ? 0.161 -9.702 5.324 1.00 92.25 101 ASP A O 1
ATOM 821 N N . GLN A 1 102 ? -1.393 -8.105 4.986 1.00 93.31 102 GLN A N 1
ATOM 822 C CA . GLN A 1 102 ? -1.420 -7.509 6.323 1.00 93.31 102 GLN A CA 1
ATOM 823 C C . GLN A 1 102 ? -2.825 -7.554 6.937 1.00 93.31 102 GLN A C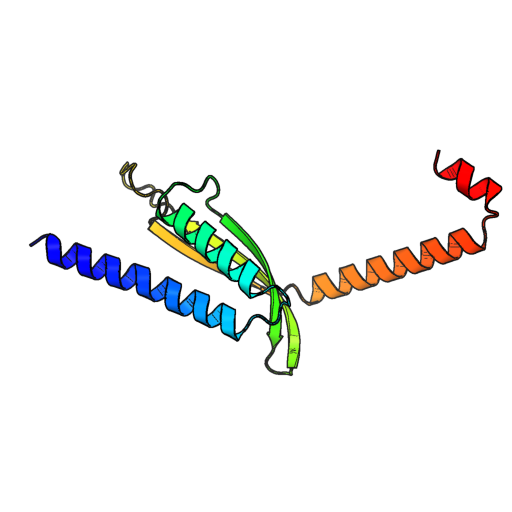 1
ATOM 825 O O . GLN A 1 102 ? -3.150 -6.791 7.844 1.00 93.31 102 GLN A O 1
ATOM 830 N N . THR A 1 103 ? -3.703 -8.408 6.407 1.00 92.12 103 THR A N 1
ATOM 831 C CA . THR A 1 103 ? -5.112 -8.465 6.811 1.00 92.12 103 THR A CA 1
ATOM 832 C C . THR A 1 103 ? -5.263 -8.798 8.292 1.00 92.12 103 THR A C 1
ATOM 834 O O . THR A 1 103 ? -6.097 -8.210 8.976 1.00 92.12 103 THR A O 1
ATOM 837 N N . THR A 1 104 ? -4.440 -9.712 8.809 1.00 91.94 104 THR A N 1
ATOM 838 C CA . THR A 1 104 ? -4.512 -10.126 10.218 1.00 91.94 104 THR A CA 1
ATOM 839 C C . THR A 1 104 ? -4.073 -8.997 11.142 1.00 91.94 104 THR A C 1
ATOM 841 O O . THR A 1 104 ? -4.756 -8.701 12.119 1.00 91.94 104 THR A O 1
ATOM 844 N N . GLU A 1 105 ? -2.954 -8.356 10.819 1.00 92.94 105 GLU A N 1
ATOM 845 C CA . GLU A 1 105 ? -2.383 -7.241 11.565 1.00 92.94 105 GLU A CA 1
ATOM 846 C C . GLU A 1 105 ? -3.357 -6.065 11.601 1.00 92.94 105 GLU A C 1
ATOM 848 O O . GLU A 1 105 ? -3.643 -5.538 12.672 1.00 92.94 105 GLU A O 1
ATOM 853 N N . HIS A 1 106 ? -3.942 -5.724 10.452 1.00 91.25 106 HIS A N 1
ATOM 854 C CA . HIS A 1 106 ? -4.911 -4.643 10.352 1.00 91.25 106 HIS A CA 1
ATOM 855 C C . HIS A 1 106 ? -6.125 -4.866 11.265 1.00 91.25 106 HIS A C 1
ATOM 857 O O . HIS A 1 106 ? -6.471 -3.990 12.054 1.00 91.25 106 HIS A O 1
ATOM 863 N N . PHE A 1 107 ? -6.738 -6.055 11.234 1.00 91.62 107 PHE A N 1
ATOM 864 C CA . PHE A 1 107 ? -7.885 -6.345 12.100 1.00 91.62 107 PHE A CA 1
ATOM 865 C C . PHE A 1 107 ? -7.527 -6.362 13.589 1.00 91.62 107 PHE A C 1
ATOM 867 O O . PHE A 1 107 ? -8.352 -5.994 14.426 1.00 91.62 107 PHE A O 1
ATOM 874 N N . GLN A 1 108 ? -6.313 -6.787 13.942 1.00 93.00 108 GLN A N 1
ATOM 875 C CA . GLN A 1 108 ? -5.848 -6.738 15.328 1.00 93.00 108 GLN A CA 1
ATOM 876 C C . GLN A 1 108 ? -5.649 -5.297 15.810 1.00 93.00 108 GLN A C 1
ATOM 878 O O . GLN A 1 108 ? -6.029 -4.977 16.937 1.00 93.00 108 GLN A O 1
ATOM 883 N N . GLU A 1 109 ? -5.093 -4.429 14.964 1.00 92.81 109 GLU A N 1
ATOM 884 C CA . GLU A 1 109 ? -4.923 -3.005 15.260 1.00 92.81 109 GLU A CA 1
ATOM 885 C C . GLU A 1 109 ? -6.274 -2.297 15.421 1.00 92.81 109 GLU A C 1
ATOM 887 O O . GLU A 1 109 ? -6.485 -1.619 16.429 1.00 92.81 109 GLU A O 1
ATOM 892 N N . GLU A 1 110 ? -7.219 -2.517 14.501 1.00 91.06 110 GLU A N 1
ATOM 893 C CA . GLU A 1 110 ? -8.569 -1.942 14.590 1.00 91.06 110 GLU A CA 1
ATOM 894 C C . GLU A 1 110 ? -9.306 -2.395 15.860 1.00 91.06 110 GLU A C 1
ATOM 896 O O . GLU A 1 110 ? -9.959 -1.592 16.536 1.00 91.06 110 GLU A O 1
ATOM 901 N N . LEU A 1 111 ? -9.184 -3.676 16.227 1.00 93.88 111 LEU A N 1
ATOM 902 C CA . LEU A 1 111 ? -9.785 -4.200 17.452 1.00 93.88 111 LEU A CA 1
ATOM 903 C C . LEU A 1 111 ? -9.190 -3.524 18.693 1.00 93.88 111 LEU A C 1
ATOM 905 O O . LEU A 1 111 ? -9.935 -3.064 19.562 1.00 93.88 111 LEU A O 1
ATOM 909 N N . ALA A 1 112 ? -7.862 -3.422 18.757 1.00 94.94 112 ALA A N 1
ATOM 910 C 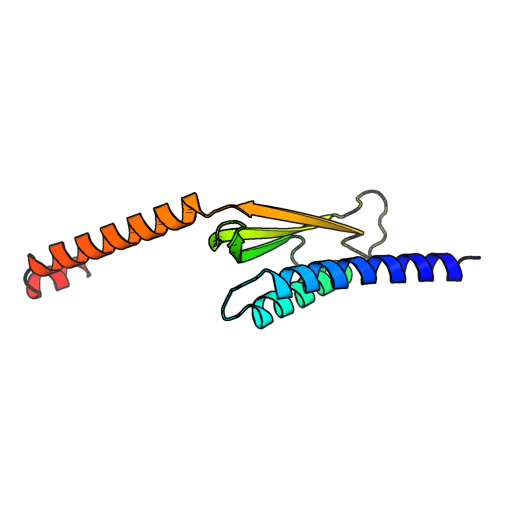CA . ALA A 1 112 ? -7.169 -2.778 19.866 1.00 94.94 112 ALA A CA 1
ATOM 911 C C . ALA A 1 112 ? -7.550 -1.292 19.996 1.00 94.94 112 ALA A C 1
ATOM 913 O O . ALA A 1 112 ? -7.747 -0.792 21.108 1.00 94.94 112 ALA A O 1
ATOM 914 N N . GLU A 1 113 ? -7.694 -0.581 18.876 1.00 93.88 113 GLU A N 1
ATOM 915 C CA . GLU A 1 113 ? -8.121 0.819 18.861 1.00 93.88 113 GLU A CA 1
ATOM 916 C C . GLU A 1 113 ? -9.580 0.984 19.316 1.00 93.88 113 GLU A C 1
ATOM 918 O O . GLU A 1 113 ? -9.891 1.882 20.110 1.00 93.88 113 GLU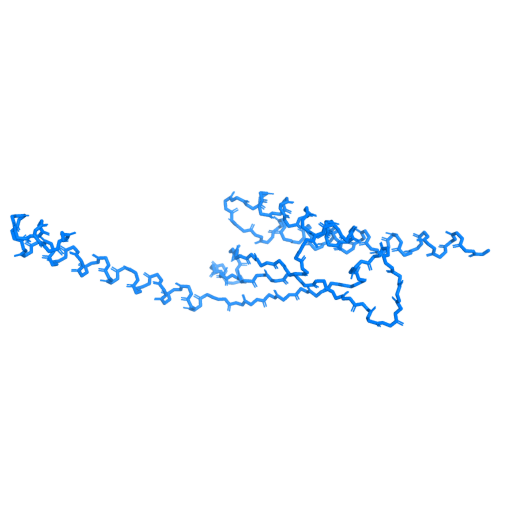 A O 1
ATOM 923 N N . SER A 1 114 ? -10.469 0.076 18.904 1.00 94.19 114 SER A N 1
ATOM 924 C CA . SER A 1 114 ? -11.860 0.040 19.368 1.00 94.19 114 SER A CA 1
ATOM 925 C C . SER A 1 114 ? -11.948 -0.204 20.877 1.00 94.19 114 SER A C 1
ATOM 927 O O . SER A 1 114 ? -12.645 0.528 21.585 1.00 94.19 114 SER A O 1
ATOM 929 N N . GLU A 1 115 ? -11.214 -1.185 21.406 1.00 94.00 115 GLU A N 1
ATOM 930 C CA . GLU A 1 115 ? -11.183 -1.471 22.846 1.00 94.00 115 GLU A CA 1
ATOM 931 C C . GLU A 1 115 ? -10.633 -0.294 23.653 1.00 94.00 115 GLU A C 1
ATOM 933 O O . GLU A 1 115 ? -11.197 0.080 24.687 1.00 94.00 115 GLU A O 1
ATOM 938 N N . LYS A 1 116 ? -9.557 0.334 23.167 1.00 94.06 116 LYS A N 1
ATOM 939 C CA . LYS A 1 116 ? -8.999 1.544 23.775 1.00 94.06 116 LYS A CA 1
ATOM 940 C C . LYS A 1 116 ? -10.039 2.661 23.820 1.00 94.06 116 LYS A C 1
ATOM 942 O O . LYS A 1 116 ? -10.242 3.256 24.877 1.00 94.06 116 LYS A O 1
ATOM 947 N N . THR A 1 117 ? -10.734 2.901 22.713 1.00 93.25 117 THR A N 1
ATOM 948 C CA . THR A 1 117 ? -11.780 3.926 22.623 1.00 93.25 117 THR A CA 1
ATOM 949 C C . THR A 1 117 ? -12.919 3.653 23.606 1.00 93.25 117 THR A C 1
ATOM 951 O O . THR A 1 117 ? -13.318 4.544 24.357 1.00 93.25 117 THR A O 1
ATOM 954 N N . GLN A 1 118 ? -13.411 2.413 23.669 1.00 92.88 118 GLN A N 1
ATOM 955 C CA . GLN A 1 118 ? -14.461 2.018 24.614 1.00 92.88 118 GLN A CA 1
ATOM 956 C C . GLN A 1 118 ? -14.012 2.197 26.068 1.00 92.88 118 GLN A C 1
ATOM 958 O O . GLN A 1 118 ? -14.763 2.707 26.902 1.00 92.88 118 GLN A O 1
ATOM 963 N N . ARG A 1 119 ? -12.764 1.833 26.376 1.00 91.06 119 ARG A N 1
ATOM 964 C CA . ARG A 1 119 ? -12.171 2.019 27.701 1.00 91.06 119 ARG A CA 1
ATOM 965 C C . ARG A 1 119 ? -12.084 3.494 28.082 1.00 91.06 119 ARG A C 1
ATOM 967 O O . ARG A 1 119 ? -12.435 3.849 29.205 1.00 91.06 119 ARG A O 1
ATOM 974 N N . GLU A 1 120 ? -11.626 4.351 27.175 1.00 88.75 120 GLU A N 1
ATOM 975 C CA . GLU A 1 120 ? -11.530 5.796 27.405 1.00 88.75 120 GLU A CA 1
ATOM 976 C C . GLU A 1 120 ? -12.911 6.423 27.630 1.00 88.75 120 GLU A C 1
ATOM 978 O O . GLU A 1 120 ? -13.088 7.202 28.571 1.00 88.75 120 GLU A O 1
ATOM 983 N N . GLN A 1 121 ? -13.910 6.026 26.837 1.00 88.44 121 GLN A N 1
ATOM 984 C CA . GLN A 1 121 ? -15.300 6.446 27.027 1.00 88.44 121 GLN A CA 1
ATOM 985 C C . GLN A 1 121 ? -15.829 6.019 28.398 1.00 88.44 121 GLN A C 1
ATOM 987 O O . GLN A 1 121 ? -16.378 6.846 29.131 1.00 88.44 121 GLN A O 1
ATOM 992 N N . LEU A 1 122 ? -15.599 4.766 28.792 1.00 88.62 122 LEU A N 1
ATOM 993 C CA . LEU A 1 122 ? -16.011 4.254 30.093 1.00 88.62 122 LEU A CA 1
ATOM 994 C C . LEU A 1 122 ? -15.367 5.046 31.238 1.00 88.62 122 LEU A C 1
ATOM 996 O O . LEU A 1 122 ? -16.073 5.526 32.121 1.00 88.62 122 LEU A O 1
ATOM 1000 N N . ILE A 1 123 ? -14.050 5.258 31.201 1.00 86.06 123 ILE A N 1
ATOM 1001 C CA . ILE A 1 123 ? -13.334 6.050 32.213 1.00 86.06 123 ILE A CA 1
ATOM 1002 C C . ILE A 1 123 ? -13.915 7.466 32.296 1.00 86.06 123 ILE A C 1
ATOM 1004 O O . ILE A 1 123 ? -14.190 7.958 33.391 1.00 86.06 123 ILE A O 1
ATOM 1008 N N . SER A 1 124 ? -14.168 8.103 31.151 1.00 84.19 124 SER A N 1
ATOM 1009 C CA . SER A 1 124 ? -14.757 9.445 31.112 1.00 84.19 124 SER A CA 1
ATOM 1010 C C . SER A 1 124 ? -16.175 9.504 31.693 1.00 84.19 124 SER A C 1
ATOM 1012 O O . SER A 1 124 ? -16.558 10.533 32.241 1.00 84.19 124 SER A O 1
ATOM 1014 N N . SER A 1 125 ? -16.932 8.402 31.640 1.00 85.19 125 SER A N 1
ATOM 1015 C CA . SER A 1 125 ? -18.278 8.321 32.220 1.00 85.19 125 SER A CA 1
ATOM 1016 C C . SER A 1 125 ? -18.281 8.213 33.752 1.00 85.19 125 SER A C 1
ATOM 1018 O O . SER A 1 125 ? -19.245 8.629 34.391 1.00 85.19 125 SER A O 1
ATOM 1020 N N . PHE A 1 126 ? -17.197 7.706 34.352 1.00 82.19 126 PHE A N 1
ATOM 1021 C CA . PHE A 1 126 ? -17.062 7.558 35.807 1.00 82.19 126 PHE A CA 1
ATOM 1022 C C . PHE A 1 126 ? -16.340 8.727 36.484 1.00 82.19 126 PHE A C 1
ATOM 1024 O O . PHE A 1 126 ? -16.446 8.888 37.700 1.00 82.19 126 PHE A O 1
ATOM 1031 N N . ILE A 1 127 ? -15.601 9.541 35.727 1.00 80.44 127 ILE A N 1
ATOM 1032 C CA . ILE A 1 127 ? -14.848 10.673 36.268 1.00 80.44 127 ILE A CA 1
ATOM 1033 C C . ILE A 1 127 ? -15.638 11.969 36.039 1.00 80.44 127 ILE A C 1
ATOM 1035 O O . ILE A 1 127 ? -15.857 12.359 34.892 1.00 80.44 127 ILE A O 1
ATOM 1039 N N . PRO A 1 128 ? -16.017 12.700 37.105 1.00 80.81 128 PRO A N 1
ATOM 1040 C CA . PRO A 1 128 ? -16.646 14.004 36.965 1.00 80.81 128 PRO A CA 1
ATOM 1041 C C . PRO A 1 128 ? -15.784 14.968 36.127 1.00 80.81 128 PRO A C 1
ATOM 1043 O O . PRO A 1 128 ? -14.557 14.992 36.292 1.00 80.81 128 PRO A O 1
ATOM 1046 N N . PRO A 1 129 ? -16.389 15.834 35.292 1.00 73.31 129 PRO A N 1
ATOM 1047 C CA . PRO A 1 129 ? -15.657 16.697 34.358 1.00 73.31 129 PRO A CA 1
ATOM 1048 C C . PRO A 1 129 ? -14.579 17.580 35.008 1.00 73.31 129 PRO A C 1
ATOM 1050 O O . PRO A 1 129 ? -13.563 17.891 34.388 1.00 73.31 129 PRO A O 1
ATOM 1053 N N . SER A 1 130 ? -14.775 17.965 36.272 1.00 73.06 130 SER A N 1
ATOM 1054 C CA . SER A 1 130 ? -13.836 18.767 37.065 1.00 73.06 130 SER A CA 1
ATOM 1055 C C . SER A 1 130 ? -12.523 18.043 37.397 1.00 73.06 130 SER A C 1
ATOM 1057 O O . SER A 1 130 ? -11.494 18.701 37.537 1.00 73.06 130 SER A O 1
ATOM 1059 N N . ILE A 1 131 ? -12.538 16.710 37.498 1.00 72.12 131 ILE A N 1
ATOM 1060 C CA . ILE A 1 131 ? -11.356 15.878 37.775 1.00 72.12 131 ILE A CA 1
ATOM 1061 C C . ILE A 1 131 ? -10.660 15.491 36.466 1.00 72.12 131 ILE A C 1
ATOM 1063 O O . ILE A 1 131 ? -9.437 15.578 36.382 1.00 72.12 131 ILE A O 1
ATOM 1067 N N . ALA A 1 132 ? -11.425 15.157 35.421 1.00 68.31 132 ALA A N 1
ATOM 1068 C CA . ALA A 1 132 ? -10.880 14.822 34.103 1.00 68.31 132 ALA A CA 1
ATOM 1069 C C . ALA A 1 132 ? -10.049 15.969 33.496 1.00 68.31 132 ALA A C 1
ATOM 1071 O O . ALA A 1 132 ? -9.057 15.719 32.815 1.00 68.31 132 ALA A O 1
ATOM 1072 N N . LYS A 1 133 ? -10.420 17.228 33.777 1.00 63.31 133 LYS A N 1
ATOM 1073 C CA . LYS A 1 133 ? -9.680 18.416 33.322 1.00 63.31 133 LYS A CA 1
ATOM 1074 C C . LYS A 1 133 ? -8.295 18.535 33.974 1.00 63.31 133 LYS A C 1
ATOM 1076 O O . LYS A 1 133 ? -7.349 18.872 33.285 1.00 63.31 133 LYS A O 1
ATOM 1081 N N . ARG A 1 134 ? -8.163 18.170 35.257 1.00 66.12 134 ARG A N 1
ATOM 1082 C CA . ARG A 1 134 ? -6.888 18.206 36.005 1.00 66.12 134 ARG A CA 1
ATOM 1083 C C . ARG A 1 134 ? -5.910 17.085 35.642 1.00 66.12 134 ARG A C 1
ATOM 1085 O O . ARG A 1 134 ? -4.752 17.174 36.013 1.00 66.12 134 ARG A O 1
ATOM 1092 N N . GLN A 1 135 ? -6.373 16.012 34.998 1.00 61.03 135 GLN A N 1
ATOM 1093 C CA . GLN A 1 135 ? -5.510 14.905 34.558 1.00 61.03 135 GLN A CA 1
ATOM 1094 C C . GLN A 1 135 ? -4.887 15.124 33.172 1.00 61.03 135 GLN A C 1
ATOM 1096 O O . GLN A 1 135 ? -4.009 14.357 32.787 1.00 61.03 135 GLN A O 1
ATOM 1101 N N . LYS A 1 136 ? -5.378 16.104 32.403 1.00 61.62 136 LYS A N 1
ATOM 1102 C CA . LYS A 1 136 ? -4.896 16.421 31.048 1.00 61.62 136 LYS A CA 1
ATOM 1103 C C . LYS A 1 136 ? -3.967 17.644 31.000 1.00 61.62 136 LYS A C 1
ATOM 1105 O O . LYS A 1 136 ? -3.437 17.917 29.925 1.00 61.62 136 LYS A O 1
ATOM 1110 N N . ASP A 1 137 ? -3.820 18.348 32.124 1.00 50.34 137 ASP A N 1
ATOM 1111 C CA . ASP A 1 137 ? -2.830 19.413 32.351 1.00 50.34 137 ASP A CA 1
ATOM 1112 C C . ASP A 1 137 ? -1.502 18.798 32.827 1.00 50.34 137 ASP A C 1
ATOM 1114 O O . ASP A 1 137 ? -0.435 19.302 32.411 1.00 50.34 137 ASP A O 1
#

pLDDT: mean 78.6, std 15.27, range [41.88, 94.94]

Foldseek 3Di:
DPPVVVVVVVVVVVVVLVVVLVVQVVFFPDPCSVVVSVVVSVQVVCLFQVNDPDQKDKDWTWGQDPVRDIWIKIKMKGFDADPPDPPVGGRGDDIDIDIDTCRVVVVVVVVVVVVVVVVVVVVVVPDDPVVVVVVVD

Organism: NCBI:txid1144522

Sequence (137 aa):
MEPLVKNLHQKKKKFWEINFISFLQNVLIDKDKNYIIHNLSIEIKKMQDGTSNKIKHLMASTILGTNSHLMYISLTIEGLKDDGRDDITNLVKSFSVIIIDQTTEHFQEELAESEKTQREQLISSFIPPSIAKRQKD

Radius of gyration: 23.04 Å; chains: 1; bounding box: 48×35×73 Å